Protein AF-A0A7X7J578-F1 (afdb_monomer_lite)

Secondary structure (DSSP, 8-state):
------S--HHHHHHHHHHTT---SS-HHHHHHHHHHHHHHHHHHHHTS---EETTTTEESS-HHHHTTTS--PPTT----

pLDDT: mean 87.27, std 11.46, range [45.66, 96.5]

Sequence (81 aa):
QWADLPDTNHYQEWCTAIRESRQPSTPFGYAGPLTETVLLGNVAYRSGKKIEWDAKRQKITNTRDADKFVDLVRRKGWELG

Foldseek 3Di:
DPDPDPPPDQVVQVVVCVVVVHAGPQHCVRVVVVVVVVLVVVLCVVVVHDFDADPVVRATDPDPVSRVSSDDPDDPPRDDD

Structure (mmCIF, N/CA/C/O backbone):
data_AF-A0A7X7J578-F1
#
_entry.id   AF-A0A7X7J578-F1
#
loop_
_atom_site.group_PDB
_atom_site.id
_atom_site.type_symbol
_atom_site.label_atom_id
_atom_site.label_alt_id
_atom_site.label_comp_id
_atom_site.label_asym_id
_atom_site.label_entity_id
_atom_site.label_seq_id
_atom_site.pdbx_PDB_ins_code
_atom_site.Cartn_x
_atom_site.Cartn_y
_atom_site.Cartn_z
_atom_site.occupancy
_atom_site.B_iso_or_equiv
_atom_site.auth_seq_id
_atom_site.auth_comp_id
_atom_site.auth_asym_id
_atom_site.auth_atom_id
_atom_site.pdbx_PDB_model_num
ATOM 1 N N . GLN A 1 1 ? 14.522 11.346 -32.925 1.00 45.66 1 GLN A N 1
ATOM 2 C CA . GLN A 1 1 ? 15.298 10.472 -32.026 1.00 45.66 1 GLN A CA 1
ATOM 3 C C . GLN A 1 1 ? 15.207 11.113 -30.652 1.00 45.66 1 GLN A C 1
ATOM 5 O O . GLN A 1 1 ? 15.560 12.278 -30.530 1.00 45.66 1 GLN A O 1
ATOM 10 N N . TRP A 1 2 ? 14.548 10.463 -29.695 1.00 53.09 2 TRP A N 1
ATOM 11 C CA . TRP A 1 2 ? 14.494 10.961 -28.317 1.00 53.09 2 TRP A CA 1
ATOM 12 C C . TRP A 1 2 ? 15.919 10.912 -27.750 1.00 53.09 2 TRP A C 1
ATOM 14 O O . TRP A 1 2 ? 16.671 10.009 -28.099 1.00 53.09 2 TRP A O 1
ATOM 24 N N . ALA A 1 3 ? 16.322 11.931 -26.992 1.00 54.16 3 ALA A N 1
ATOM 25 C CA . ALA A 1 3 ? 17.679 12.013 -26.465 1.00 54.16 3 ALA A CA 1
ATOM 26 C C . ALA A 1 3 ? 17.935 10.878 -25.461 1.00 54.16 3 ALA A C 1
ATOM 28 O O . ALA A 1 3 ? 17.073 10.612 -24.621 1.00 54.16 3 ALA A O 1
ATOM 29 N N . ASP A 1 4 ? 19.117 10.262 -25.538 1.00 60.44 4 ASP A N 1
ATOM 30 C CA . ASP A 1 4 ? 19.638 9.297 -24.565 1.00 60.44 4 ASP A CA 1
ATOM 31 C C . ASP A 1 4 ? 19.963 10.023 -23.247 1.00 60.44 4 ASP A C 1
ATOM 33 O O . ASP A 1 4 ? 21.114 10.320 -22.926 1.00 60.44 4 ASP A O 1
ATOM 37 N N . LEU A 1 5 ? 18.926 10.402 -22.503 1.00 56.78 5 LEU A N 1
ATOM 38 C CA . LEU A 1 5 ? 19.069 10.839 -21.121 1.00 56.78 5 LEU A CA 1
ATOM 39 C C . LEU A 1 5 ? 19.189 9.588 -20.239 1.00 56.78 5 LEU A C 1
ATOM 41 O O . LEU A 1 5 ? 18.492 8.606 -20.500 1.00 56.78 5 LEU A O 1
ATOM 45 N N . PRO A 1 6 ? 20.033 9.595 -19.191 1.00 60.81 6 PRO A N 1
ATOM 46 C CA . PRO A 1 6 ? 20.014 8.524 -18.199 1.00 60.81 6 PRO A CA 1
ATOM 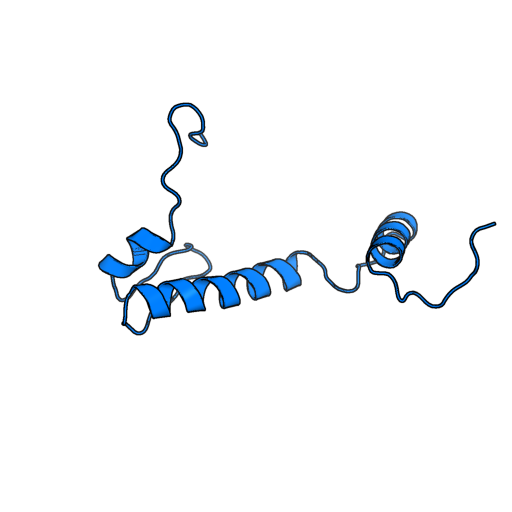47 C C . PRO A 1 6 ? 18.585 8.360 -17.664 1.00 60.81 6 PRO A C 1
ATOM 49 O O . PRO A 1 6 ? 17.920 9.376 -17.442 1.00 60.81 6 PRO A O 1
ATOM 52 N N . ASP A 1 7 ? 18.136 7.107 -17.487 1.00 61.56 7 ASP A N 1
ATOM 53 C CA . ASP A 1 7 ? 16.796 6.687 -17.027 1.00 61.56 7 ASP A CA 1
ATOM 54 C C . ASP A 1 7 ? 16.430 7.369 -15.687 1.00 61.56 7 ASP A C 1
ATOM 56 O O . ASP A 1 7 ? 16.542 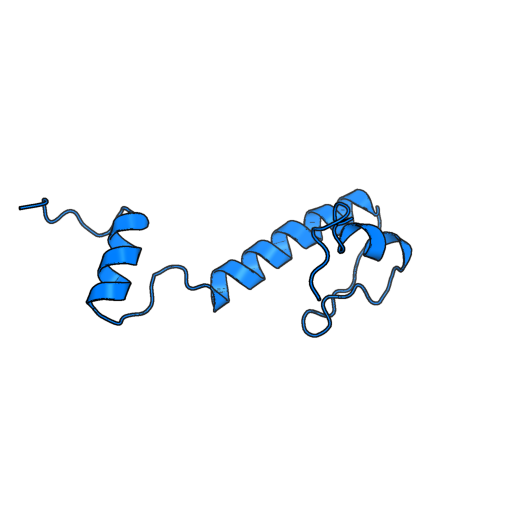6.814 -14.598 1.00 61.56 7 ASP A O 1
ATOM 60 N N . THR A 1 8 ? 16.038 8.638 -15.758 1.00 69.56 8 THR A N 1
ATOM 61 C CA . THR A 1 8 ? 15.723 9.513 -14.615 1.00 69.56 8 THR A CA 1
ATOM 62 C C . THR A 1 8 ? 14.230 9.808 -14.542 1.00 69.56 8 THR A C 1
ATOM 64 O O . THR A 1 8 ? 13.749 10.350 -13.550 1.00 69.56 8 THR A O 1
ATOM 67 N N . ASN A 1 9 ? 13.478 9.419 -15.573 1.00 83.19 9 ASN A N 1
ATOM 68 C CA . ASN A 1 9 ? 12.033 9.547 -15.643 1.00 83.19 9 ASN A CA 1
ATOM 69 C C . ASN A 1 9 ? 11.373 8.166 -15.499 1.00 83.19 9 ASN A C 1
ATOM 71 O O . ASN A 1 9 ? 11.576 7.285 -16.335 1.00 83.19 9 ASN A O 1
ATOM 75 N N . HIS A 1 10 ? 10.523 7.998 -14.482 1.00 85.00 10 HIS A N 1
ATOM 76 C CA . HIS A 1 10 ? 9.829 6.738 -14.185 1.00 85.00 10 HIS A CA 1
ATOM 77 C C . HIS A 1 10 ? 8.921 6.248 -15.321 1.00 85.00 10 HIS A C 1
ATOM 79 O O . HIS A 1 10 ? 8.756 5.043 -15.491 1.00 85.00 10 HIS A O 1
ATOM 85 N N . TYR A 1 11 ? 8.363 7.146 -16.140 1.00 87.38 11 TYR A N 1
ATOM 86 C CA . TYR A 1 11 ? 7.565 6.750 -17.307 1.00 87.38 11 TYR A CA 1
ATOM 87 C C . TYR A 1 11 ? 8.422 6.112 -18.404 1.00 87.38 11 TYR A C 1
ATOM 89 O O . TYR A 1 11 ? 8.002 5.147 -19.040 1.00 87.38 11 TYR A O 1
ATOM 97 N N . GLN A 1 12 ? 9.616 6.662 -18.640 1.00 87.31 12 GLN A N 1
ATOM 98 C CA . GLN A 1 12 ? 10.549 6.123 -19.629 1.00 87.31 12 GLN A CA 1
ATOM 99 C C . GLN A 1 12 ? 11.096 4.780 -19.155 1.00 87.31 12 GLN A C 1
ATOM 101 O O . GLN A 1 12 ? 11.041 3.816 -19.912 1.00 87.31 12 GLN A O 1
ATOM 106 N N . GLU A 1 13 ? 11.490 4.696 -17.882 1.00 88.94 13 GLU A N 1
ATOM 107 C CA . GLU A 1 13 ? 11.968 3.462 -17.257 1.00 88.94 13 GLU A CA 1
ATOM 108 C C . GLU A 1 13 ? 10.934 2.335 -17.378 1.00 88.94 13 GLU A C 1
ATOM 110 O O . GLU A 1 13 ? 11.273 1.236 -17.808 1.00 88.94 13 GLU A O 1
ATOM 115 N N . TRP A 1 14 ? 9.657 2.623 -17.103 1.00 88.25 14 TRP A N 1
ATOM 116 C CA . TRP A 1 14 ? 8.561 1.662 -17.249 1.00 88.25 14 TRP A CA 1
ATOM 117 C C . TRP A 1 14 ? 8.373 1.182 -18.696 1.00 88.25 14 TRP A C 1
ATOM 119 O O . TRP A 1 14 ? 8.286 -0.020 -18.958 1.00 88.25 14 TRP A O 1
ATOM 129 N N . CYS A 1 15 ? 8.328 2.107 -19.660 1.00 90.75 15 CYS A N 1
ATOM 130 C CA . CYS A 1 15 ? 8.184 1.770 -21.078 1.00 90.75 15 CYS A CA 1
ATOM 131 C C . CYS A 1 15 ? 9.380 0.961 -21.604 1.00 90.75 15 CYS A C 1
ATOM 133 O O . CYS A 1 15 ? 9.195 0.010 -22.367 1.00 90.75 15 CYS A O 1
ATOM 135 N N . THR A 1 16 ? 10.597 1.322 -21.199 1.00 90.12 16 THR A N 1
ATOM 136 C CA . THR A 1 16 ? 11.826 0.589 -21.519 1.00 90.12 16 THR A CA 1
ATOM 137 C C . THR A 1 16 ? 11.794 -0.803 -20.900 1.00 90.12 16 THR A C 1
ATOM 139 O O . THR A 1 16 ? 12.020 -1.777 -21.613 1.00 90.12 16 THR A O 1
ATOM 142 N N . ALA A 1 17 ? 11.399 -0.925 -19.629 1.00 91.25 17 ALA A N 1
ATOM 143 C CA . ALA A 1 17 ? 11.282 -2.206 -18.943 1.00 91.25 17 ALA A CA 1
ATOM 144 C C . ALA A 1 17 ? 10.340 -3.180 -19.671 1.00 91.25 17 ALA A C 1
ATOM 146 O O . ALA A 1 17 ? 10.691 -4.343 -19.873 1.00 91.25 17 ALA A O 1
ATOM 147 N N . ILE A 1 18 ? 9.191 -2.687 -20.151 1.00 92.56 18 ILE A N 1
ATOM 148 C CA . ILE A 1 18 ? 8.261 -3.471 -20.980 1.00 92.56 18 ILE A CA 1
ATOM 149 C C . ILE A 1 18 ? 8.930 -3.915 -22.283 1.00 92.56 18 ILE A C 1
ATOM 151 O O . ILE A 1 18 ? 8.884 -5.096 -22.628 1.00 92.56 18 ILE A O 1
ATOM 155 N N . ARG A 1 19 ? 9.540 -2.978 -23.019 1.00 94.19 19 ARG A N 1
ATOM 156 C CA . ARG A 1 19 ? 10.159 -3.257 -24.326 1.00 94.19 19 ARG A CA 1
ATOM 157 C C . ARG A 1 19 ? 11.298 -4.267 -24.225 1.00 94.19 19 ARG A C 1
ATOM 159 O O . ARG A 1 19 ? 11.449 -5.100 -25.111 1.00 94.19 19 ARG A O 1
ATOM 166 N N . GLU A 1 20 ? 12.081 -4.188 -23.160 1.00 94.50 20 GLU A N 1
ATOM 167 C CA . GLU A 1 20 ? 13.246 -5.040 -22.914 1.00 94.50 20 GLU A CA 1
ATOM 168 C C . GLU A 1 20 ? 12.901 -6.309 -22.125 1.00 94.50 20 GLU A C 1
ATOM 170 O O . GLU A 1 20 ? 13.785 -7.115 -21.850 1.00 94.50 20 GLU A O 1
ATOM 175 N N . SER A 1 21 ? 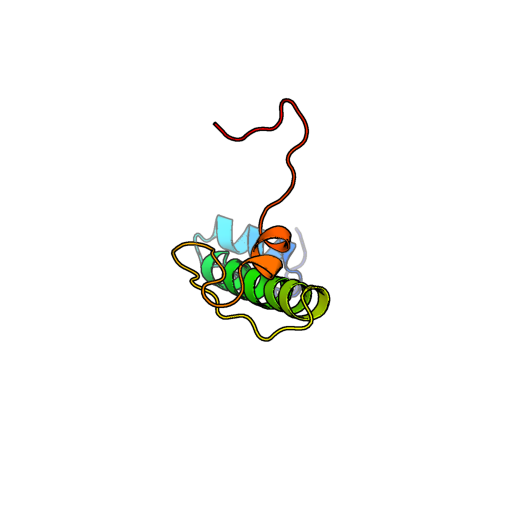11.628 -6.509 -21.761 1.00 93.88 21 SER A N 1
ATOM 176 C CA . SER A 1 21 ? 11.183 -7.630 -20.919 1.00 93.88 21 SER A CA 1
ATOM 177 C C . SER A 1 21 ? 11.970 -7.754 -19.604 1.00 93.88 21 SER A C 1
ATOM 179 O O . SER A 1 21 ? 12.216 -8.858 -19.116 1.00 93.88 21 SER A O 1
ATOM 181 N N . ARG A 1 22 ? 12.361 -6.618 -19.015 1.00 92.19 22 ARG A N 1
ATOM 182 C CA . ARG A 1 22 ? 13.039 -6.547 -17.712 1.00 92.19 22 ARG A CA 1
ATOM 183 C C . ARG A 1 22 ? 12.089 -6.046 -16.629 1.00 92.19 22 ARG A C 1
ATOM 185 O O . ARG A 1 22 ? 11.061 -5.432 -16.903 1.00 92.19 22 ARG A O 1
ATOM 192 N N . GLN A 1 23 ? 12.449 -6.290 -15.374 1.00 90.31 23 GLN A N 1
ATOM 193 C CA . GLN A 1 23 ? 11.693 -5.766 -14.243 1.00 90.31 23 GLN A CA 1
ATOM 194 C C . GLN A 1 23 ? 11.911 -4.246 -14.121 1.00 90.31 23 GLN A C 1
ATOM 196 O O . GLN A 1 23 ? 13.054 -3.793 -14.252 1.00 90.31 23 GLN A O 1
ATOM 201 N N . PRO A 1 24 ? 10.847 -3.458 -13.880 1.00 90.62 24 PRO A N 1
ATOM 202 C CA . PRO A 1 24 ? 10.992 -2.039 -13.608 1.00 90.62 24 PRO A CA 1
ATOM 203 C C . PRO A 1 24 ? 11.586 -1.819 -12.216 1.00 90.62 24 PRO A C 1
ATOM 205 O O . PRO A 1 24 ? 11.528 -2.699 -11.354 1.00 90.62 24 PRO A O 1
ATOM 208 N N . SER A 1 25 ? 12.088 -0.615 -11.972 1.00 88.38 25 SER A N 1
ATOM 209 C CA . SER A 1 25 ? 12.638 -0.193 -10.675 1.00 88.38 25 SER A CA 1
ATOM 210 C C . SER A 1 25 ? 11.649 -0.329 -9.505 1.00 88.38 25 SER A C 1
ATOM 212 O O . SER A 1 25 ? 12.050 -0.556 -8.365 1.00 88.38 25 SER A O 1
ATOM 214 N N . THR A 1 26 ? 10.345 -0.215 -9.782 1.00 88.00 26 THR A N 1
ATOM 215 C CA . THR A 1 26 ? 9.259 -0.247 -8.789 1.00 88.00 26 THR A CA 1
ATOM 216 C C . THR A 1 26 ? 8.140 -1.206 -9.221 1.00 88.00 26 THR A C 1
ATOM 218 O O . THR A 1 26 ? 7.048 -0.794 -9.612 1.00 88.00 26 THR A O 1
ATOM 221 N N . PRO A 1 27 ? 8.381 -2.527 -9.176 1.00 92.06 27 PRO A N 1
ATOM 222 C CA . PRO A 1 27 ? 7.395 -3.521 -9.589 1.00 92.06 27 PRO A CA 1
ATOM 223 C C . PRO A 1 27 ? 6.209 -3.565 -8.613 1.00 92.06 27 PRO A C 1
ATOM 225 O O . PRO A 1 27 ? 6.357 -3.273 -7.425 1.00 92.06 27 PRO A O 1
ATOM 228 N N . PHE A 1 28 ? 5.039 -4.027 -9.069 1.00 91.25 28 PHE A N 1
ATOM 229 C CA . PHE A 1 28 ? 3.839 -4.127 -8.221 1.00 91.25 28 PHE A CA 1
ATOM 230 C C . PHE A 1 28 ? 4.036 -4.985 -6.964 1.00 91.25 28 PHE A C 1
ATOM 232 O O . PHE A 1 28 ? 3.477 -4.664 -5.918 1.00 91.25 28 PHE A O 1
ATOM 239 N N . GLY A 1 29 ? 4.876 -6.025 -7.034 1.00 93.06 29 GLY A N 1
ATOM 240 C CA . GLY A 1 29 ? 5.224 -6.854 -5.873 1.00 93.06 29 GLY A CA 1
ATOM 241 C C . GLY A 1 29 ? 5.961 -6.099 -4.759 1.00 93.06 29 GLY A C 1
ATOM 242 O O . GLY A 1 29 ? 5.960 -6.551 -3.622 1.00 93.06 29 GLY A O 1
ATOM 243 N N . TYR A 1 30 ? 6.553 -4.942 -5.068 1.00 92.69 30 TYR A N 1
ATOM 244 C CA . TYR A 1 30 ? 7.157 -4.032 -4.096 1.00 92.69 30 TYR A CA 1
ATOM 245 C C . TYR A 1 30 ? 6.229 -2.852 -3.772 1.00 92.69 30 TYR A C 1
ATOM 247 O O . TYR A 1 30 ? 5.932 -2.585 -2.607 1.00 92.69 30 TYR A O 1
ATOM 255 N N . ALA A 1 31 ? 5.731 -2.164 -4.803 1.00 93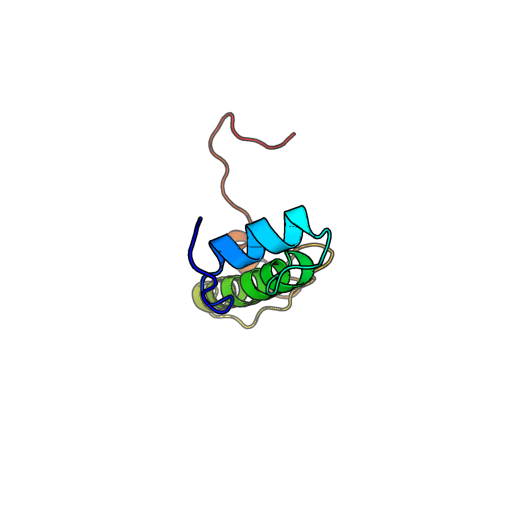.25 31 ALA A N 1
ATOM 256 C CA . ALA A 1 31 ? 4.936 -0.948 -4.643 1.00 93.25 31 ALA A CA 1
ATOM 257 C C . ALA A 1 31 ? 3.588 -1.199 -3.941 1.00 93.25 31 ALA A C 1
ATOM 259 O O . ALA A 1 31 ? 3.110 -0.339 -3.198 1.00 93.25 31 ALA A O 1
ATOM 260 N N . GLY A 1 32 ? 2.994 -2.380 -4.147 1.00 93.38 32 GLY A N 1
ATOM 261 C CA . GLY A 1 32 ? 1.753 -2.804 -3.498 1.00 93.38 32 GLY A CA 1
ATOM 262 C C . GLY A 1 32 ? 1.893 -2.892 -1.974 1.00 93.38 32 GLY A C 1
ATOM 263 O O . GLY A 1 32 ? 1.255 -2.096 -1.285 1.00 93.38 32 GLY A O 1
ATOM 264 N N . PRO A 1 33 ? 2.760 -3.773 -1.434 1.00 94.19 33 PRO A N 1
ATOM 265 C CA . PRO A 1 33 ? 2.983 -3.889 0.012 1.00 94.19 33 PRO A CA 1
ATOM 266 C C . PRO A 1 33 ? 3.468 -2.595 0.680 1.00 94.19 33 PRO A C 1
ATOM 268 O O . PRO A 1 33 ? 3.105 -2.300 1.822 1.00 94.19 33 PRO A O 1
ATOM 271 N N . LEU A 1 34 ? 4.264 -1.786 -0.030 1.00 94.75 34 LEU A N 1
ATOM 272 C CA . LEU A 1 34 ? 4.675 -0.468 0.458 1.00 94.75 34 LEU A CA 1
ATOM 273 C C . LEU A 1 34 ? 3.459 0.446 0.662 1.00 94.75 34 LEU A C 1
ATOM 275 O O . LEU A 1 34 ? 3.285 1.026 1.734 1.00 94.75 34 LEU A O 1
ATOM 279 N N . THR A 1 35 ? 2.605 0.547 -0.356 1.00 95.31 35 THR A N 1
ATOM 280 C CA . THR A 1 35 ? 1.394 1.376 -0.308 1.00 95.31 35 THR A CA 1
ATOM 281 C C . THR A 1 35 ? 0.426 0.867 0.758 1.00 95.31 35 THR A C 1
ATOM 283 O O . THR A 1 35 ? -0.106 1.660 1.531 1.00 95.31 35 THR A O 1
ATOM 286 N N . GLU A 1 36 ? 0.243 -0.452 0.854 1.00 94.62 36 GLU A N 1
ATOM 287 C CA . GLU A 1 36 ? -0.552 -1.100 1.902 1.00 94.62 36 GLU A CA 1
ATOM 288 C C . GLU A 1 36 ? -0.076 -0.684 3.301 1.00 94.62 36 GLU A C 1
ATOM 290 O O . GLU A 1 36 ? -0.876 -0.230 4.118 1.00 94.62 36 GLU A O 1
ATOM 295 N N . THR A 1 37 ? 1.234 -0.737 3.552 1.00 94.75 37 THR A N 1
ATOM 296 C CA . THR A 1 37 ? 1.824 -0.339 4.840 1.00 94.75 37 THR A CA 1
ATOM 297 C C . THR A 1 37 ? 1.525 1.124 5.179 1.00 94.75 37 THR A C 1
ATOM 299 O O . THR A 1 37 ? 1.135 1.434 6.308 1.00 94.75 37 THR A O 1
ATOM 302 N N . VAL A 1 38 ? 1.651 2.033 4.206 1.00 96.50 38 VAL A N 1
ATOM 303 C CA . VAL A 1 38 ? 1.336 3.461 4.397 1.00 96.50 38 VAL A CA 1
ATOM 304 C C . VAL A 1 38 ? -0.148 3.662 4.727 1.00 96.50 38 VAL A C 1
ATOM 306 O O . VAL A 1 38 ? -0.487 4.432 5.627 1.00 96.50 38 VAL A O 1
ATOM 309 N N . LEU A 1 39 ? -1.046 2.942 4.050 1.00 95.44 39 LEU A N 1
ATOM 310 C CA . LEU A 1 39 ? -2.489 3.024 4.295 1.00 95.44 39 LEU A CA 1
ATOM 311 C C . LEU A 1 39 ? -2.885 2.480 5.674 1.00 95.44 39 LEU A C 1
ATOM 313 O O . LEU A 1 39 ? -3.731 3.077 6.344 1.00 95.44 39 LEU A O 1
ATOM 317 N N . LEU A 1 40 ? -2.244 1.408 6.142 1.00 95.69 40 LEU A N 1
ATOM 318 C CA . LEU A 1 40 ? -2.458 0.871 7.490 1.00 95.69 40 LEU A CA 1
ATOM 319 C C . LEU A 1 40 ? -2.091 1.883 8.584 1.00 95.69 40 LEU A C 1
ATOM 321 O O . LEU A 1 40 ? -2.750 1.919 9.625 1.00 95.69 40 LEU A O 1
ATOM 325 N N . GLY A 1 41 ? -1.125 2.772 8.331 1.00 95.50 41 GLY A N 1
ATOM 326 C CA . GLY A 1 41 ? -0.829 3.906 9.212 1.00 95.50 41 GLY A CA 1
ATOM 327 C C . GLY A 1 41 ? -2.039 4.823 9.425 1.00 95.50 41 GLY A C 1
ATOM 328 O O . GLY A 1 41 ? -2.354 5.190 10.559 1.00 95.50 41 GLY A O 1
ATOM 329 N N . ASN A 1 42 ? -2.790 5.119 8.359 1.00 95.56 42 ASN A N 1
ATOM 330 C CA . ASN A 1 42 ? -4.024 5.904 8.456 1.00 95.56 42 ASN A CA 1
ATOM 331 C C . ASN A 1 42 ? -5.122 5.158 9.220 1.00 95.56 42 ASN A C 1
ATOM 333 O O . ASN A 1 42 ? -5.876 5.775 9.973 1.00 95.56 42 ASN A O 1
ATOM 337 N N . VAL A 1 43 ? -5.220 3.837 9.050 1.00 95.06 43 VAL A N 1
ATOM 338 C CA . VAL A 1 43 ? -6.185 3.017 9.796 1.00 95.06 43 VAL A CA 1
ATOM 339 C C . VAL A 1 43 ? -5.862 3.028 11.291 1.00 95.06 43 VAL A C 1
ATOM 341 O O . VAL A 1 43 ? -6.749 3.295 12.106 1.00 95.06 43 VAL A O 1
ATOM 344 N N . ALA A 1 44 ? -4.594 2.830 11.656 1.00 94.88 44 ALA A N 1
ATOM 345 C CA . ALA A 1 44 ? -4.136 2.910 13.040 1.00 94.88 44 ALA A CA 1
ATOM 346 C C . ALA A 1 44 ? -4.448 4.288 13.644 1.00 94.88 44 ALA A C 1
ATOM 348 O O . ALA A 1 44 ? -5.102 4.364 14.686 1.00 94.88 44 ALA A O 1
ATOM 349 N N . TYR A 1 45 ? -4.096 5.369 12.938 1.00 95.62 45 TYR A N 1
ATOM 350 C CA . TYR A 1 45 ? -4.374 6.742 13.363 1.00 95.62 45 TYR A CA 1
ATOM 351 C C . TYR A 1 45 ? -5.871 6.993 13.597 1.00 95.62 45 TYR A C 1
ATOM 353 O O . TYR A 1 45 ? -6.265 7.451 14.667 1.00 95.62 45 TYR A O 1
ATOM 361 N N . ARG A 1 46 ? -6.730 6.630 12.635 1.00 93.69 46 ARG A N 1
ATOM 362 C CA . ARG A 1 46 ? -8.188 6.836 12.733 1.00 93.69 46 ARG A CA 1
ATOM 363 C C . ARG A 1 46 ? -8.853 5.965 13.794 1.00 93.69 46 ARG A C 1
ATOM 365 O O . ARG A 1 46 ? -9.894 6.344 14.324 1.00 93.69 46 ARG A O 1
ATOM 372 N N . SER A 1 47 ? -8.289 4.794 14.076 1.00 93.50 47 SER A N 1
ATOM 373 C CA . SER A 1 47 ? -8.792 3.902 15.123 1.00 93.50 47 SER A CA 1
ATOM 374 C C . SER A 1 47 ? -8.359 4.321 16.530 1.00 93.50 47 SER A C 1
ATOM 376 O O . SER A 1 47 ? -9.003 3.915 17.496 1.00 93.50 47 SER A O 1
ATOM 378 N N . GLY A 1 48 ? -7.277 5.102 16.654 1.00 94.88 48 GLY A N 1
ATOM 379 C CA . GLY A 1 48 ? -6.657 5.443 17.936 1.00 94.88 48 GLY A CA 1
ATOM 380 C C . GLY A 1 48 ? -6.073 4.233 18.676 1.00 94.88 48 GLY A C 1
ATOM 381 O O . GLY A 1 48 ? -5.844 4.303 19.882 1.00 94.88 48 GLY A O 1
ATOM 382 N N . LYS A 1 49 ? -5.873 3.105 17.984 1.00 93.38 49 LYS A N 1
ATOM 383 C CA . LYS A 1 49 ? -5.429 1.828 18.555 1.00 93.38 49 LYS A CA 1
ATOM 384 C C . LYS A 1 49 ? -4.243 1.281 17.762 1.00 93.38 49 LYS A C 1
ATOM 386 O O . LYS A 1 49 ? -4.088 1.543 16.570 1.00 93.38 49 LYS A O 1
ATOM 391 N N . LYS A 1 50 ? -3.418 0.463 18.420 1.00 94.50 50 LYS A N 1
ATOM 392 C CA . LYS A 1 50 ? -2.451 -0.393 17.724 1.00 94.50 50 LYS A CA 1
ATOM 393 C C . LYS A 1 50 ? -3.221 -1.470 16.957 1.00 94.50 50 LYS A C 1
ATOM 395 O O . LYS A 1 50 ? -4.062 -2.144 17.550 1.00 94.50 50 LYS A O 1
ATOM 400 N N . ILE A 1 51 ? -2.901 -1.663 15.682 1.00 95.69 51 ILE A N 1
ATOM 401 C CA . ILE A 1 51 ? -3.513 -2.694 14.835 1.00 95.69 51 ILE A CA 1
ATOM 402 C C . ILE A 1 51 ? -2.519 -3.822 14.545 1.00 95.69 51 ILE A C 1
ATOM 404 O O . ILE A 1 51 ? -1.317 -3.584 14.425 1.00 95.69 51 ILE A O 1
ATOM 408 N N . GLU A 1 52 ? -3.032 -5.041 14.431 1.00 95.69 52 GLU A N 1
ATOM 409 C CA . GLU A 1 52 ? -2.306 -6.210 13.932 1.00 95.69 52 GLU A CA 1
ATOM 410 C C . GLU A 1 52 ? -2.937 -6.645 12.611 1.00 95.69 52 GLU A C 1
ATOM 412 O O . GLU A 1 52 ? -4.154 -6.818 12.536 1.00 95.69 52 GLU A O 1
ATOM 417 N N . TRP A 1 53 ? -2.117 -6.770 11.566 1.00 94.94 53 TRP A N 1
ATOM 418 C CA . TRP A 1 53 ? -2.563 -6.9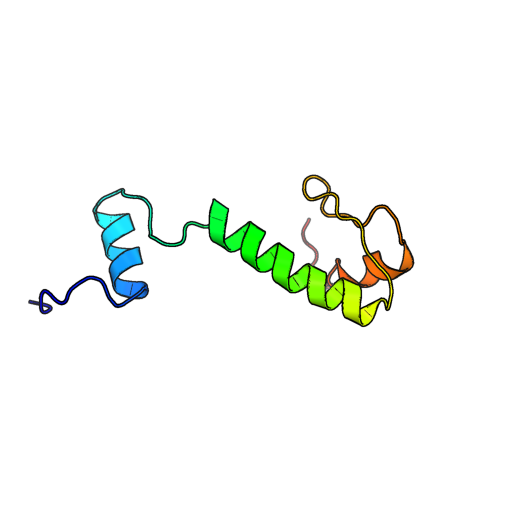72 10.188 1.00 94.94 53 TRP A CA 1
ATOM 419 C C . TRP A 1 53 ? -2.220 -8.373 9.679 1.00 94.94 53 TRP A C 1
ATOM 421 O O . TRP A 1 53 ? -1.052 -8.764 9.665 1.00 94.94 53 TRP A O 1
ATOM 431 N N . ASP A 1 54 ? -3.230 -9.112 9.218 1.00 94.69 54 ASP A N 1
ATOM 432 C CA . ASP A 1 54 ? -3.063 -10.345 8.445 1.00 94.69 54 ASP A CA 1
ATOM 433 C C . ASP A 1 54 ? -3.089 -9.997 6.951 1.00 94.69 54 ASP A C 1
ATOM 435 O O . ASP A 1 54 ? -4.156 -9.905 6.344 1.00 94.69 54 ASP A O 1
ATOM 439 N N . ALA A 1 55 ? -1.909 -9.813 6.352 1.00 92.25 55 ALA A N 1
ATOM 440 C CA . ALA A 1 55 ? -1.774 -9.438 4.942 1.00 92.25 55 ALA A CA 1
ATOM 441 C C . ALA A 1 55 ? -2.343 -10.480 3.966 1.00 92.25 55 ALA A C 1
ATOM 443 O O . ALA A 1 55 ? -2.771 -10.129 2.870 1.00 92.25 55 ALA A O 1
ATOM 444 N N . LYS A 1 56 ? -2.394 -11.764 4.350 1.00 92.25 56 LYS A N 1
ATOM 445 C CA . LYS A 1 56 ? -2.949 -12.814 3.481 1.00 92.25 56 LYS A CA 1
ATOM 446 C C . LYS A 1 56 ? -4.469 -12.751 3.431 1.00 92.25 56 LYS A C 1
ATOM 448 O O . LYS A 1 56 ? -5.053 -13.009 2.384 1.00 92.25 56 LYS A O 1
ATOM 453 N N . ARG A 1 57 ? -5.106 -12.452 4.566 1.00 92.19 57 ARG A N 1
ATOM 454 C CA . ARG A 1 57 ? -6.570 -12.328 4.671 1.00 92.19 57 ARG A CA 1
ATOM 455 C C . ARG A 1 57 ? -7.078 -10.906 4.461 1.00 92.19 57 ARG A C 1
ATOM 457 O O . ARG A 1 57 ? -8.285 -10.722 4.361 1.00 92.19 57 ARG A O 1
ATOM 464 N N . GLN A 1 58 ? -6.172 -9.932 4.428 1.00 91.00 58 GLN A N 1
ATOM 465 C CA . GLN A 1 58 ? -6.455 -8.502 4.397 1.00 91.00 58 GLN A CA 1
ATOM 466 C C . GLN A 1 58 ? -7.404 -8.068 5.524 1.00 91.00 58 GLN A C 1
ATOM 468 O O . GLN A 1 58 ? -8.433 -7.429 5.291 1.00 91.00 58 GLN A O 1
ATOM 473 N N . LYS A 1 59 ? -7.076 -8.460 6.762 1.00 92.00 59 LYS A N 1
ATOM 474 C CA . LYS A 1 59 ? -7.915 -8.214 7.944 1.00 92.00 59 LYS A CA 1
ATOM 475 C C . LYS A 1 59 ? -7.117 -7.778 9.163 1.00 92.00 59 LYS A C 1
ATOM 477 O O . LYS A 1 59 ? -5.997 -8.244 9.384 1.00 92.00 59 LYS A O 1
ATOM 482 N N . ILE A 1 60 ? -7.730 -6.932 9.991 1.00 94.62 60 ILE A N 1
ATOM 483 C CA . ILE A 1 60 ? -7.207 -6.585 11.312 1.00 94.62 60 ILE A CA 1
ATOM 484 C C . ILE A 1 60 ? -7.655 -7.648 12.316 1.00 94.62 60 ILE A C 1
ATOM 486 O O . ILE A 1 60 ? -8.843 -7.937 12.459 1.00 94.62 60 ILE A O 1
ATOM 490 N N . THR A 1 61 ? -6.709 -8.234 13.044 1.00 93.62 61 THR A N 1
ATOM 491 C CA . THR A 1 61 ? -6.972 -9.400 13.907 1.00 93.62 61 THR A CA 1
ATOM 492 C C . THR A 1 61 ? -7.274 -9.035 15.357 1.00 93.62 61 THR A C 1
ATOM 494 O O . THR A 1 61 ? -7.932 -9.801 16.060 1.00 93.62 61 THR A O 1
ATOM 497 N N . ASN A 1 62 ? -6.823 -7.868 15.817 1.00 93.19 62 ASN A N 1
ATOM 498 C CA . ASN A 1 62 ? -6.836 -7.503 17.235 1.00 93.19 62 ASN A CA 1
ATOM 499 C C . ASN A 1 62 ? -7.900 -6.453 17.614 1.00 93.19 62 ASN A C 1
ATOM 501 O O . ASN A 1 62 ? -8.214 -6.296 18.792 1.00 93.19 62 ASN A O 1
ATOM 505 N N . THR A 1 63 ? -8.464 -5.718 16.647 1.00 87.88 63 THR A N 1
ATOM 506 C CA . THR A 1 63 ? -9.409 -4.615 16.905 1.00 87.88 63 THR A CA 1
ATOM 507 C C . THR A 1 63 ? -10.521 -4.543 15.853 1.00 87.88 63 THR A C 1
ATOM 509 O O . THR A 1 63 ? -10.391 -3.898 14.817 1.00 87.88 63 THR A O 1
ATOM 512 N N . ARG A 1 64 ? -11.678 -5.154 16.148 1.00 81.81 64 ARG A N 1
ATOM 513 C CA . ARG A 1 64 ? -12.828 -5.190 15.217 1.00 81.81 64 ARG A CA 1
ATOM 514 C C . ARG A 1 64 ? -13.323 -3.803 14.786 1.00 81.81 64 ARG A C 1
ATOM 516 O O . ARG A 1 64 ? -13.730 -3.635 13.644 1.00 81.81 64 ARG A O 1
ATOM 523 N N . ASP A 1 65 ? -13.242 -2.798 15.661 1.00 85.25 65 ASP A N 1
ATOM 524 C CA . ASP A 1 65 ? -13.671 -1.430 15.331 1.00 85.25 65 ASP A CA 1
ATOM 525 C C . ASP A 1 65 ? -12.799 -0.750 14.268 1.00 85.25 65 ASP A C 1
ATOM 527 O O . ASP A 1 65 ? -13.259 0.201 13.638 1.00 85.25 65 ASP A O 1
ATOM 531 N N . ALA A 1 66 ? -11.540 -1.172 14.106 1.00 89.25 66 ALA A N 1
ATOM 532 C CA . ALA A 1 66 ? -10.624 -0.603 13.118 1.00 89.25 66 ALA A CA 1
ATOM 533 C C . ALA A 1 66 ? -10.879 -1.176 11.716 1.00 89.25 66 ALA A C 1
ATOM 535 O O . ALA A 1 66 ? -10.650 -0.491 10.721 1.00 89.25 66 ALA A O 1
ATOM 536 N N . ASP A 1 67 ? -11.427 -2.392 11.643 1.00 87.00 67 ASP A N 1
ATOM 537 C CA . ASP A 1 67 ? -11.699 -3.119 10.397 1.00 87.00 67 ASP A CA 1
ATOM 538 C C . ASP A 1 67 ? -12.687 -2.358 9.489 1.00 87.00 67 ASP A C 1
ATOM 540 O O . ASP A 1 67 ? -12.597 -2.416 8.265 1.00 87.00 67 ASP A O 1
ATOM 544 N N . LYS A 1 68 ? -13.555 -1.517 10.074 1.00 88.06 68 LYS A N 1
ATOM 545 C CA . LYS A 1 68 ? -14.462 -0.615 9.336 1.00 88.06 68 LYS A CA 1
ATOM 546 C C . LYS A 1 68 ? -13.747 0.408 8.442 1.00 88.06 68 LYS A C 1
ATOM 548 O O . LYS A 1 68 ? -14.396 1.053 7.626 1.00 88.06 68 LYS A O 1
ATOM 553 N N . PHE A 1 69 ? -12.450 0.633 8.655 1.00 90.62 69 PHE A N 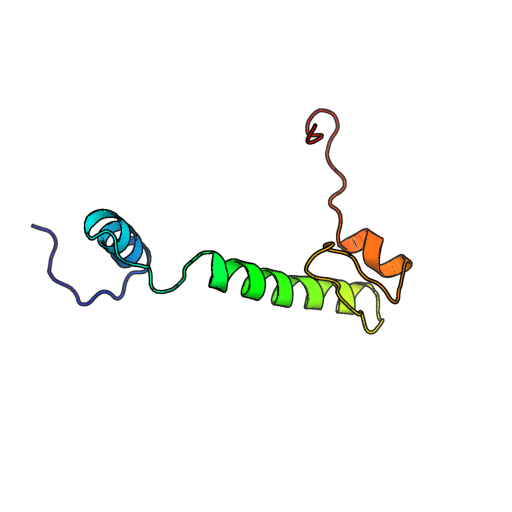1
ATOM 554 C CA . PHE A 1 69 ? -11.639 1.552 7.857 1.00 90.62 69 PHE A CA 1
ATOM 555 C C . PHE A 1 69 ? -10.852 0.850 6.745 1.00 90.62 69 PHE A C 1
ATOM 557 O O . PHE A 1 69 ? -10.260 1.545 5.922 1.00 90.62 69 PHE A O 1
ATOM 564 N N . VAL A 1 70 ? -10.825 -0.486 6.738 1.00 90.12 70 VAL A N 1
ATOM 565 C CA . VAL A 1 70 ? -10.131 -1.298 5.728 1.00 90.12 70 VAL A CA 1
ATOM 566 C C . VAL A 1 70 ? -10.997 -1.443 4.478 1.00 90.12 70 VAL A C 1
ATOM 568 O O . VAL A 1 70 ? -10.509 -1.276 3.363 1.00 90.12 70 VAL A O 1
ATOM 571 N N . ASP A 1 71 ? -12.293 -1.702 4.660 1.00 82.19 71 ASP A N 1
ATOM 572 C CA . ASP A 1 71 ? -13.226 -1.883 3.551 1.00 82.19 71 ASP A CA 1
ATOM 573 C C . ASP A 1 71 ? -13.824 -0.555 3.060 1.00 82.19 71 ASP A C 1
ATOM 575 O O . ASP A 1 71 ? -14.232 0.316 3.833 1.00 82.19 71 ASP A O 1
ATOM 579 N N . LEU A 1 72 ? -13.925 -0.415 1.735 1.00 76.75 72 LEU A N 1
ATOM 580 C CA . LEU A 1 72 ? -14.631 0.696 1.103 1.00 76.75 72 LEU A CA 1
ATOM 581 C C . LEU A 1 72 ? -16.140 0.418 1.108 1.00 76.75 72 LEU A C 1
ATOM 583 O O . LEU A 1 72 ? -16.588 -0.619 0.609 1.00 76.75 72 LEU A O 1
ATOM 587 N N . VAL A 1 73 ? -16.942 1.384 1.567 1.00 79.56 73 VAL A N 1
ATOM 588 C CA . VAL A 1 73 ? -18.385 1.379 1.291 1.00 79.56 73 VAL A CA 1
ATOM 589 C C . VAL A 1 73 ? -18.569 1.584 -0.210 1.00 79.56 73 VAL A C 1
ATOM 591 O O . VAL A 1 73 ? -18.382 2.684 -0.738 1.00 79.56 73 VAL A O 1
ATOM 594 N N . ARG A 1 74 ? -18.892 0.501 -0.916 1.00 84.56 74 ARG A N 1
ATOM 595 C CA . ARG A 1 74 ? -19.146 0.542 -2.357 1.00 84.56 74 ARG A CA 1
ATOM 596 C C . ARG A 1 74 ? -20.470 1.249 -2.622 1.00 84.56 74 ARG A C 1
ATOM 598 O O . ARG A 1 74 ? -21.432 1.121 -1.867 1.00 84.56 74 ARG A O 1
ATOM 605 N N . ARG A 1 75 ? -20.505 2.025 -3.705 1.00 87.25 75 ARG A N 1
ATOM 606 C CA . ARG A 1 75 ? -21.739 2.652 -4.185 1.00 87.25 75 ARG A CA 1
ATOM 607 C C . ARG A 1 75 ? -22.627 1.583 -4.819 1.00 87.25 75 ARG A C 1
ATOM 609 O O . ARG A 1 75 ? -22.113 0.648 -5.424 1.00 87.25 75 ARG A O 1
ATOM 616 N N . LYS A 1 76 ? -23.946 1.755 -4.706 1.00 91.94 76 LYS A N 1
ATOM 617 C CA . LYS A 1 76 ? -24.932 0.860 -5.325 1.00 91.94 76 LYS A CA 1
ATOM 618 C C . LYS A 1 76 ? -24.639 0.697 -6.824 1.00 91.94 76 LYS A C 1
ATOM 620 O O . LYS A 1 76 ? -24.500 1.708 -7.517 1.00 91.94 76 LYS A O 1
ATOM 625 N N . GLY A 1 77 ? -24.560 -0.543 -7.305 1.00 92.06 77 GLY A N 1
ATOM 626 C CA . GLY A 1 77 ? -24.240 -0.883 -8.699 1.00 92.06 77 GLY A CA 1
ATOM 627 C C . GLY A 1 77 ? -22.742 -0.976 -9.021 1.00 92.06 77 GLY A C 1
ATOM 628 O O . GLY A 1 77 ? -22.389 -1.157 -10.182 1.00 92.06 77 GLY A O 1
ATOM 629 N N . TRP A 1 78 ? -21.868 -0.828 -8.020 1.00 88.50 78 TRP A N 1
ATOM 630 C CA . TRP A 1 78 ? -20.411 -1.009 -8.123 1.00 88.50 78 TRP A CA 1
ATOM 631 C C . TRP A 1 78 ? -19.911 -2.120 -7.188 1.00 88.50 78 TRP A C 1
ATOM 633 O O . TRP A 1 78 ? -18.756 -2.115 -6.751 1.00 88.50 78 TRP A O 1
ATOM 643 N N . GLU A 1 79 ? -20.789 -3.048 -6.818 1.00 88.06 79 GLU A N 1
ATOM 644 C CA . GLU A 1 79 ? -20.418 -4.249 -6.086 1.00 88.06 79 GLU A CA 1
ATOM 645 C C . GLU A 1 79 ? -19.520 -5.128 -6.975 1.00 88.06 79 GLU A C 1
ATOM 647 O O . GLU A 1 79 ? -19.816 -5.354 -8.147 1.00 88.06 79 GLU A O 1
ATOM 652 N N . LEU A 1 80 ? -18.394 -5.600 -6.431 1.00 76.31 80 LEU A N 1
ATOM 653 C CA . LEU A 1 80 ? -17.615 -6.651 -7.087 1.00 76.31 80 LEU A CA 1
ATOM 654 C C . LEU A 1 80 ? -18.340 -7.972 -6.807 1.00 76.31 80 LEU A C 1
ATOM 656 O O . LEU A 1 80 ? -18.632 -8.250 -5.643 1.00 76.31 80 LEU A O 1
ATOM 660 N N . GLY A 1 81 ? -18.687 -8.698 -7.873 1.00 57.56 81 GLY A N 1
ATOM 661 C CA . GLY A 1 81 ? -19.344 -10.008 -7.801 1.00 57.56 81 GLY A CA 1
ATOM 662 C C . GLY A 1 81 ? -18.457 -11.104 -7.234 1.00 57.56 81 GLY A C 1
ATOM 663 O O . GLY A 1 81 ? -17.215 -10.939 -7.265 1.00 57.56 81 GLY A O 1
#

Radius of gyration: 18.77 Å; chains: 1; bounding box: 45×25×51 Å